Protein AF-A0A9E8RUP9-F1 (afdb_monomer_lite)

Radius of gyration: 25.37 Å; chains: 1; bounding box: 48×28×68 Å

Foldseek 3Di:
DVVVVVVVVVVVVVVVVVVVVCVVPDPCPDPDPVVVDDDDDPDDPPPDPPDDDDVLVVVVVVVVVVVVVLVVVCVVLVVCPVPDDPVVSVVVVVVSVVVVVVVVVVVVVVCSVPDDD

InterPro domains:
  IPR000440 NADH:ubiquinone/plastoquinone oxidoreductase, chain 3 [PF00507] (16-115)
  IPR000440 NADH:ubiquinone/plastoquinone oxidoreductase, chain 3 [PTHR11058] (6-116)
  IPR038430 NADH:ubiquinone oxidoreductase, subunit 3 superfamily [G3DSA:1.20.58.1610] (5-116)

Organism: NCBI:txid2996733

Secondary structure (DSSP, 8-state):
-HHHHHHHHHHHHHHHHHHHHHHHH-------HHHHSPTTT-------TT----HHHHHHHHHHHHHHHHHHHHHHHHHGGGTS-HHHHHHHHHHHHHHHHHHHHHHHHTTTT----

Structure (mmCIF, N/CA/C/O backbone):
data_AF-A0A9E8RUP9-F1
#
_entry.id   AF-A0A9E8RUP9-F1
#
loop_
_atom_site.group_PDB
_atom_site.id
_atom_site.type_symbol
_atom_site.label_atom_id
_atom_site.label_alt_id
_atom_site.label_comp_id
_atom_site.label_asym_id
_atom_site.label_entity_id
_atom_site.label_seq_id
_atom_site.pdbx_PDB_ins_code
_atom_site.Cartn_x
_atom_site.Cartn_y
_atom_site.Cartn_z
_atom_site.occupancy
_atom_site.B_iso_or_equiv
_atom_site.auth_seq_id
_atom_site.auth_comp_id
_atom_site.auth_asym_id
_atom_site.auth_atom_id
_atom_site.pdbx_PDB_model_num
ATOM 1 N N . MET A 1 1 ? 24.490 -11.998 0.684 1.00 57.84 1 MET A N 1
ATOM 2 C CA . MET A 1 1 ? 23.163 -12.536 1.066 1.00 57.84 1 MET A CA 1
ATOM 3 C C . MET A 1 1 ? 23.064 -12.969 2.532 1.00 57.84 1 MET A C 1
ATOM 5 O O . MET A 1 1 ? 21.987 -12.834 3.081 1.00 57.84 1 MET A O 1
ATOM 9 N N . ILE A 1 2 ? 24.149 -13.404 3.192 1.00 62.25 2 ILE A N 1
ATOM 10 C CA . ILE A 1 2 ? 24.111 -13.871 4.599 1.00 62.25 2 ILE A CA 1
ATOM 11 C C . ILE A 1 2 ? 24.048 -12.717 5.626 1.00 62.25 2 ILE A C 1
ATOM 13 O O . ILE A 1 2 ? 23.372 -12.817 6.643 1.00 62.25 2 ILE A O 1
ATOM 17 N N . TYR A 1 3 ? 24.704 -11.583 5.363 1.00 64.75 3 TYR A N 1
ATOM 18 C CA . TYR A 1 3 ? 24.672 -10.425 6.269 1.00 64.75 3 TYR A CA 1
ATOM 19 C C . TYR A 1 3 ? 23.274 -9.809 6.487 1.00 64.75 3 TYR A C 1
ATOM 21 O O . TYR A 1 3 ? 22.921 -9.605 7.649 1.00 64.75 3 TYR A O 1
ATOM 29 N N . PRO A 1 4 ? 22.440 -9.567 5.448 1.00 68.12 4 PRO A N 1
ATOM 30 C CA . PRO A 1 4 ? 21.086 -9.054 5.670 1.00 68.12 4 PRO A CA 1
ATOM 31 C C . PRO A 1 4 ? 20.165 -10.081 6.344 1.00 68.12 4 PRO A C 1
ATOM 33 O O . PRO A 1 4 ? 19.271 -9.693 7.088 1.00 68.12 4 PRO A O 1
ATOM 36 N N . SER A 1 5 ? 20.384 -11.390 6.150 1.00 73.88 5 SER A N 1
ATOM 37 C CA . SER A 1 5 ? 19.600 -12.402 6.870 1.00 73.88 5 SER A CA 1
ATOM 38 C C . SER A 1 5 ? 19.947 -12.446 8.360 1.00 73.88 5 SER A C 1
ATOM 40 O O . SER A 1 5 ? 19.053 -12.605 9.185 1.00 73.88 5 SER A O 1
ATOM 42 N N . MET A 1 6 ? 21.219 -12.251 8.728 1.00 81.69 6 MET A N 1
ATOM 43 C CA . MET A 1 6 ? 21.636 -12.246 10.136 1.00 81.69 6 MET A CA 1
ATOM 44 C C . MET A 1 6 ? 21.142 -11.008 10.896 1.00 81.69 6 MET A C 1
ATOM 46 O O . MET A 1 6 ? 20.746 -11.129 12.055 1.00 81.69 6 MET A O 1
ATOM 50 N N . SER A 1 7 ? 21.097 -9.834 10.257 1.00 85.62 7 SER A N 1
ATOM 51 C CA . SER A 1 7 ? 20.549 -8.627 10.893 1.00 85.62 7 SER A CA 1
ATOM 52 C C . SER A 1 7 ? 19.039 -8.727 11.139 1.00 85.62 7 SER A C 1
ATOM 54 O O . SER A 1 7 ? 18.572 -8.321 12.201 1.00 85.62 7 SER A O 1
ATOM 56 N N . LEU A 1 8 ? 18.278 -9.331 10.219 1.00 87.88 8 LEU A N 1
ATOM 57 C CA . LEU A 1 8 ? 16.839 -9.577 10.393 1.00 87.88 8 LEU A CA 1
ATOM 58 C C . LEU A 1 8 ? 16.543 -10.518 11.568 1.00 87.88 8 LEU A C 1
ATOM 60 O O . LEU A 1 8 ? 15.626 -10.267 12.353 1.00 87.88 8 LEU A O 1
ATOM 64 N N . ILE A 1 9 ? 17.342 -11.578 11.721 1.00 91.50 9 ILE A N 1
ATOM 65 C CA . ILE A 1 9 ? 17.214 -12.518 12.844 1.00 91.50 9 ILE A CA 1
ATOM 66 C C . ILE A 1 9 ? 17.476 -11.798 14.173 1.00 91.50 9 ILE A C 1
ATOM 68 O O . ILE A 1 9 ? 16.713 -11.970 15.125 1.00 91.50 9 ILE A O 1
ATOM 72 N N . LEU A 1 10 ? 18.503 -10.945 14.226 1.00 92.12 10 LEU A N 1
ATOM 73 C CA . LEU A 1 10 ? 18.838 -10.170 15.422 1.00 92.12 10 LEU A CA 1
ATOM 74 C C . LEU A 1 10 ? 17.701 -9.216 15.830 1.00 92.12 10 LEU A C 1
ATOM 76 O O . LEU A 1 10 ? 17.344 -9.155 17.005 1.00 92.12 10 LEU A O 1
ATOM 80 N N . ILE A 1 11 ? 17.107 -8.501 14.869 1.00 94.19 11 ILE A N 1
ATOM 81 C CA . ILE A 1 11 ? 16.013 -7.549 15.131 1.00 94.19 11 ILE A CA 1
ATOM 82 C C . ILE A 1 11 ? 14.791 -8.272 15.709 1.00 94.19 11 ILE A C 1
ATOM 84 O O . ILE A 1 11 ? 14.246 -7.842 16.726 1.00 94.19 11 ILE A O 1
ATOM 88 N N . ASN A 1 12 ? 14.401 -9.406 15.121 1.00 92.81 12 ASN A N 1
ATOM 89 C CA . ASN A 1 12 ? 13.270 -10.193 15.617 1.00 92.81 12 ASN A CA 1
ATOM 90 C C . ASN A 1 12 ? 13.511 -10.726 17.037 1.00 92.81 12 ASN A C 1
ATOM 92 O O . ASN A 1 12 ? 12.601 -10.692 17.868 1.00 92.81 12 ASN A O 1
ATOM 96 N N . LEU A 1 13 ? 14.739 -11.162 17.341 1.00 95.56 13 LEU A N 1
ATOM 97 C CA . LEU A 1 13 ? 15.119 -11.597 18.689 1.00 95.56 13 LEU A CA 1
ATOM 98 C C . LEU A 1 13 ? 15.003 -10.459 19.709 1.00 95.56 13 LEU A C 1
ATOM 100 O O . LEU A 1 13 ? 14.459 -10.660 20.795 1.00 95.56 13 LEU A O 1
ATOM 104 N N . ILE A 1 14 ? 15.462 -9.258 19.354 1.00 95.56 14 ILE A N 1
ATOM 105 C CA . ILE A 1 14 ? 15.376 -8.078 20.223 1.00 95.56 14 ILE A CA 1
ATOM 106 C C . ILE A 1 14 ? 13.913 -7.698 20.479 1.00 95.56 14 ILE A C 1
ATOM 108 O O . ILE A 1 14 ? 13.529 -7.500 21.632 1.00 95.56 14 ILE A O 1
ATOM 112 N N . CYS A 1 15 ? 13.073 -7.648 19.440 1.00 95.62 15 CYS A N 1
ATOM 113 C CA . CYS A 1 15 ? 11.643 -7.363 19.593 1.00 95.62 15 CYS A CA 1
ATOM 114 C C . CYS A 1 15 ? 10.944 -8.393 20.492 1.00 95.62 15 CYS A C 1
ATOM 116 O O . CYS A 1 15 ? 10.141 -8.020 21.351 1.00 95.62 1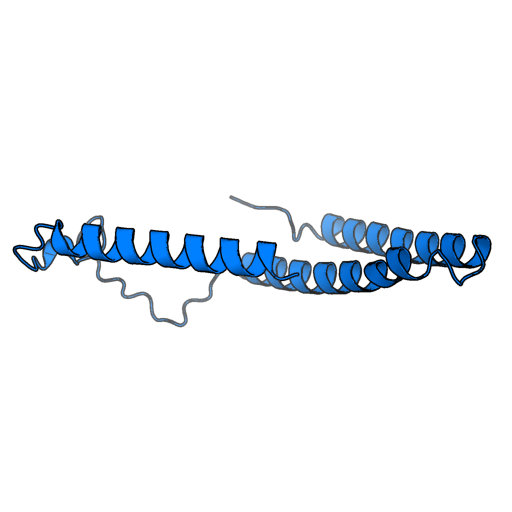5 CYS A O 1
ATOM 118 N N . PHE A 1 16 ? 11.275 -9.677 20.343 1.00 95.50 16 PHE A N 1
ATOM 119 C CA . PHE A 1 16 ? 10.700 -10.741 21.163 1.00 95.50 16 PHE A CA 1
ATOM 120 C C . PHE A 1 16 ? 11.117 -10.632 22.636 1.00 95.50 16 PHE A C 1
ATOM 122 O O . PHE A 1 16 ? 10.272 -10.735 23.530 1.00 95.50 16 PHE A O 1
ATOM 129 N N . LEU A 1 17 ? 12.396 -10.347 22.898 1.00 95.69 17 LEU A N 1
ATOM 130 C CA . LEU A 1 17 ? 12.899 -10.108 24.252 1.00 95.69 17 LEU A CA 1
ATOM 131 C C . LEU A 1 17 ? 12.209 -8.902 24.900 1.00 95.69 17 LEU A C 1
ATOM 133 O O . LEU A 1 17 ? 11.752 -9.005 26.037 1.00 95.69 17 LEU A O 1
ATOM 137 N N . LEU A 1 18 ? 12.066 -7.788 24.177 1.00 95.00 18 LEU A N 1
ATOM 138 C CA . LEU A 1 18 ? 11.362 -6.602 24.678 1.00 95.00 18 LEU A CA 1
ATOM 139 C C . LEU A 1 18 ? 9.898 -6.908 25.022 1.00 95.00 18 LEU A C 1
ATOM 141 O O . LEU A 1 18 ? 9.413 -6.476 26.070 1.00 95.00 18 LEU A O 1
ATOM 145 N N . MET A 1 19 ? 9.210 -7.701 24.196 1.00 92.81 19 MET A N 1
ATOM 146 C CA . MET A 1 19 ? 7.840 -8.134 24.476 1.00 92.81 19 MET A CA 1
ATOM 147 C C . MET A 1 19 ? 7.762 -8.972 25.761 1.00 92.81 19 MET A C 1
ATOM 149 O O . MET A 1 19 ? 6.923 -8.686 26.616 1.00 92.81 19 MET A O 1
ATOM 153 N N . ILE A 1 20 ? 8.659 -9.946 25.951 1.00 92.44 20 ILE A N 1
ATOM 154 C CA . ILE A 1 20 ? 8.705 -10.769 27.174 1.00 92.44 20 ILE A CA 1
ATOM 155 C C . ILE A 1 20 ? 8.970 -9.904 28.406 1.00 92.44 20 ILE A C 1
ATOM 157 O O . ILE A 1 20 ? 8.254 -10.020 29.401 1.00 92.44 20 ILE A O 1
ATOM 161 N N . MET A 1 21 ? 9.954 -9.007 28.333 1.00 92.38 21 MET A N 1
ATOM 162 C CA . MET A 1 21 ? 10.277 -8.106 29.440 1.00 92.38 21 MET A CA 1
ATOM 163 C C . MET A 1 21 ? 9.073 -7.227 29.791 1.00 92.38 21 MET A C 1
ATOM 165 O O . MET A 1 21 ? 8.729 -7.105 30.966 1.00 92.38 21 MET A O 1
ATOM 169 N N . SER A 1 22 ? 8.367 -6.690 28.789 1.00 89.69 22 SER A N 1
ATOM 170 C CA . SER A 1 22 ? 7.159 -5.886 29.012 1.00 89.69 22 SER A CA 1
ATOM 171 C C . SER A 1 22 ? 6.048 -6.673 29.715 1.00 89.69 22 SER A C 1
ATOM 173 O O . SER A 1 22 ? 5.406 -6.144 30.620 1.00 89.69 22 SER A O 1
ATOM 175 N N . LEU A 1 23 ? 5.862 -7.952 29.370 1.00 86.94 23 LEU A N 1
ATOM 176 C CA . LEU A 1 23 ? 4.866 -8.818 29.998 1.00 86.94 23 LEU A CA 1
ATOM 177 C C . LEU A 1 23 ? 5.244 -9.153 31.445 1.00 86.94 23 LEU A C 1
ATOM 179 O O . LEU A 1 23 ? 4.378 -9.077 32.315 1.00 86.94 23 LEU A O 1
ATOM 183 N N . LEU A 1 24 ? 6.521 -9.456 31.708 1.00 87.06 24 LEU A N 1
ATOM 184 C CA . LEU A 1 24 ? 7.031 -9.761 33.051 1.00 87.06 24 LEU A CA 1
ATOM 185 C C . LEU A 1 24 ? 6.961 -8.552 33.995 1.00 87.06 24 LEU A C 1
ATOM 187 O O . LEU A 1 24 ? 6.620 -8.702 35.165 1.00 87.06 24 LEU A O 1
ATOM 191 N N . ILE A 1 25 ? 7.269 -7.355 33.487 1.00 89.06 25 ILE A N 1
ATOM 192 C CA . ILE A 1 25 ? 7.238 -6.104 34.261 1.00 89.06 25 ILE A CA 1
ATOM 193 C C . ILE A 1 25 ? 5.797 -5.600 34.432 1.00 89.06 25 ILE A C 1
ATOM 195 O O . ILE A 1 25 ? 5.494 -4.891 35.396 1.00 89.06 25 ILE A O 1
ATOM 199 N N . SER A 1 26 ? 4.884 -5.956 33.519 1.00 82.25 26 SER A N 1
ATOM 200 C CA . SER A 1 26 ? 3.501 -5.490 33.584 1.00 82.25 26 SER A CA 1
ATOM 201 C C . SER A 1 26 ? 2.808 -5.955 34.869 1.00 82.25 26 SER A C 1
ATOM 203 O O . SER A 1 26 ? 2.609 -7.142 35.127 1.00 82.25 26 SER A O 1
ATOM 205 N N . LYS A 1 27 ? 2.366 -4.992 35.682 1.00 66.56 27 LYS A N 1
ATOM 206 C CA . LYS A 1 27 ? 1.554 -5.235 36.881 1.00 66.56 27 LYS A CA 1
ATOM 207 C C . LYS A 1 27 ? 0.109 -5.532 36.470 1.00 66.56 27 LYS A C 1
ATOM 209 O O . LYS A 1 27 ? -0.797 -4.729 36.692 1.00 66.56 27 LYS A O 1
ATOM 214 N N . LYS A 1 28 ? -0.124 -6.681 35.834 1.00 64.19 28 LYS A N 1
ATOM 215 C CA . LYS A 1 28 ? -1.455 -7.147 35.407 1.00 64.19 28 LYS A CA 1
ATOM 216 C C . LYS A 1 28 ? -2.222 -7.726 36.603 1.00 64.19 28 LYS A C 1
ATOM 218 O O . LYS A 1 28 ? -2.565 -8.898 36.631 1.00 64.19 28 LYS A O 1
ATOM 223 N N . MET A 1 29 ? -2.416 -6.920 37.649 1.00 59.34 29 MET A N 1
ATOM 224 C CA . MET A 1 29 ? -2.830 -7.467 38.943 1.00 59.34 29 MET A CA 1
ATOM 225 C C . MET A 1 29 ? -4.316 -7.790 39.065 1.00 59.34 29 MET A C 1
ATOM 227 O O . MET A 1 29 ? -4.621 -8.647 39.872 1.00 59.34 29 MET A O 1
ATOM 231 N N . MET A 1 30 ? -5.233 -7.209 38.285 1.00 63.06 30 MET A N 1
ATOM 232 C CA . MET A 1 30 ? -6.648 -7.610 38.333 1.00 63.06 30 MET A CA 1
ATOM 233 C C . MET A 1 30 ? -7.314 -7.421 36.970 1.00 63.06 30 MET A C 1
ATOM 235 O O . MET A 1 30 ? -7.240 -6.341 36.375 1.00 63.06 30 MET A O 1
ATOM 239 N N . ILE A 1 31 ? -7.976 -8.472 36.484 1.00 68.62 31 ILE A N 1
ATOM 240 C CA . ILE A 1 31 ? -8.864 -8.426 35.318 1.00 68.62 31 ILE A CA 1
ATOM 241 C C . ILE A 1 31 ? -10.142 -7.703 35.757 1.00 68.62 31 ILE A C 1
ATOM 243 O O . ILE A 1 31 ? -11.108 -8.319 36.197 1.00 68.62 31 ILE A O 1
ATOM 247 N N . ASN A 1 32 ? -10.131 -6.373 35.698 1.00 68.88 32 ASN A N 1
ATOM 248 C CA . ASN A 1 32 ? -11.331 -5.581 35.947 1.00 68.88 32 ASN A CA 1
ATOM 249 C C . ASN A 1 32 ? -12.172 -5.550 34.670 1.00 68.88 32 ASN A C 1
ATOM 251 O O . ASN A 1 32 ? -11.687 -5.110 33.628 1.00 68.88 32 ASN A O 1
ATOM 255 N N . ARG A 1 33 ? -13.442 -5.963 34.764 1.00 74.94 33 ARG A N 1
ATOM 256 C CA . ARG A 1 33 ? -14.407 -5.946 33.649 1.00 74.94 33 ARG A CA 1
ATOM 257 C C . ARG A 1 33 ? -14.447 -4.590 32.938 1.00 74.94 33 ARG A C 1
ATOM 259 O O . ARG A 1 33 ? -14.368 -4.549 31.722 1.00 74.94 33 ARG A O 1
ATOM 266 N N . GLU A 1 34 ? -14.454 -3.506 33.711 1.00 71.31 34 GLU A N 1
ATOM 267 C CA . GLU A 1 34 ? -14.523 -2.123 33.213 1.00 71.31 34 GLU A CA 1
ATOM 268 C C . GLU A 1 34 ? -13.240 -1.650 32.493 1.00 71.31 34 GLU A C 1
ATOM 270 O O . GLU A 1 34 ? -13.270 -0.685 31.741 1.00 71.31 34 GLU A O 1
ATOM 275 N N . LYS A 1 35 ? -12.090 -2.317 32.700 1.00 70.88 35 LYS A N 1
ATOM 276 C CA . LYS A 1 35 ? -10.868 -2.060 31.906 1.00 70.88 35 LYS A CA 1
ATOM 277 C C . LYS A 1 35 ? -10.869 -2.812 30.577 1.00 70.88 35 LYS A C 1
ATOM 279 O O . LYS A 1 35 ? -10.174 -2.405 29.654 1.00 70.88 35 LYS A O 1
ATOM 284 N N . ASN A 1 36 ? -11.594 -3.926 30.515 1.00 75.88 36 ASN A N 1
ATOM 285 C CA . ASN A 1 36 ? -11.683 -4.776 29.333 1.00 75.88 36 ASN A CA 1
ATOM 286 C C . ASN A 1 36 ? -12.915 -4.452 28.473 1.00 75.88 36 ASN A C 1
ATOM 288 O O . ASN A 1 36 ? -13.032 -4.981 27.370 1.00 75.88 36 ASN A O 1
ATOM 292 N N . SER A 1 37 ? -13.835 -3.619 28.966 1.00 74.56 37 SER A N 1
ATOM 293 C CA . SER A 1 37 ? -14.939 -3.076 28.181 1.00 74.56 37 SER A CA 1
ATOM 294 C C . SER A 1 37 ? -14.443 -1.976 27.234 1.00 74.56 37 SER A C 1
ATOM 296 O O . SER A 1 37 ? -13.509 -1.249 27.581 1.00 74.56 37 SER A O 1
ATOM 298 N N . PRO A 1 38 ? -15.058 -1.829 26.049 1.00 76.06 38 PRO A N 1
ATOM 299 C CA . PRO A 1 38 ? -14.722 -0.759 25.119 1.00 76.06 38 PRO A CA 1
ATOM 300 C C . PRO A 1 38 ? -14.936 0.622 25.748 1.00 76.06 38 PRO A C 1
ATOM 302 O O . PRO A 1 38 ? -15.782 0.810 26.625 1.00 76.06 38 PRO A O 1
ATOM 305 N N . TYR A 1 39 ? -14.116 1.574 25.309 1.00 64.31 39 TYR A N 1
ATOM 306 C CA . TYR A 1 39 ? -14.060 2.918 25.868 1.00 64.31 39 TYR A CA 1
ATOM 307 C C . TYR A 1 39 ? -15.314 3.732 25.495 1.00 64.31 39 TYR A C 1
ATOM 309 O O . TYR A 1 39 ? -15.842 3.577 24.399 1.00 64.31 39 TYR A O 1
ATOM 317 N N . GLU A 1 40 ? -15.740 4.598 26.422 1.00 60.56 40 GLU A N 1
ATOM 318 C CA . GLU A 1 40 ? -16.852 5.567 26.324 1.00 60.56 40 GLU A CA 1
ATOM 319 C C . GLU A 1 40 ? -18.295 5.019 26.369 1.00 60.56 40 GLU A C 1
ATOM 321 O O . GLU A 1 40 ? -19.048 5.084 25.410 1.00 60.56 40 GLU A O 1
ATOM 326 N N . CYS A 1 41 ? -18.739 4.641 27.576 1.00 64.50 41 CYS A N 1
ATOM 327 C CA . CYS A 1 41 ? -20.156 4.618 28.011 1.00 64.50 41 CYS A CA 1
ATOM 328 C C . CYS A 1 41 ? -20.914 3.280 28.006 1.00 64.50 41 CYS A C 1
ATOM 330 O O . CYS A 1 41 ? -22.142 3.287 28.046 1.00 64.50 41 CYS A O 1
ATOM 332 N N . GLY A 1 42 ? -20.236 2.130 28.062 1.00 60.16 42 GLY A N 1
ATOM 333 C CA . GLY A 1 42 ? -20.924 0.861 28.360 1.00 60.16 42 GLY A CA 1
ATOM 334 C C . GLY A 1 42 ? -21.900 0.403 27.270 1.00 60.16 42 GLY A C 1
ATOM 335 O O . GLY A 1 42 ? -22.757 -0.446 27.515 1.00 60.16 42 GLY A O 1
ATOM 336 N N . PHE A 1 43 ? -21.765 0.946 26.058 1.00 56.25 43 PHE A N 1
ATOM 337 C CA . PHE A 1 43 ? -22.378 0.357 24.883 1.00 56.25 43 PHE A CA 1
ATOM 338 C C . PHE A 1 43 ? -21.588 -0.896 24.522 1.00 56.25 43 PHE A C 1
ATOM 340 O O . PHE A 1 43 ? -20.438 -0.826 24.087 1.00 56.25 43 PHE A O 1
ATOM 347 N N . ASP A 1 44 ? -22.214 -2.058 24.696 1.00 64.12 44 ASP A N 1
ATOM 348 C CA . ASP A 1 44 ? -21.730 -3.272 24.056 1.00 64.12 44 ASP A CA 1
ATOM 349 C C . ASP A 1 44 ? -21.619 -2.992 22.550 1.00 64.12 44 ASP A C 1
ATOM 351 O O . ASP A 1 44 ? -22.560 -2.426 21.978 1.00 64.12 44 ASP A O 1
ATOM 355 N N . PRO A 1 45 ? -20.535 -3.404 21.873 1.00 59.72 45 PRO A N 1
ATOM 356 C CA . PRO A 1 45 ? -20.432 -3.333 20.427 1.00 59.72 45 PRO A CA 1
ATOM 357 C C . PRO A 1 45 ? -21.395 -4.370 19.835 1.00 59.72 45 PRO A C 1
ATOM 359 O O . PRO A 1 45 ? -21.002 -5.414 19.326 1.00 59.72 45 PRO A O 1
ATOM 362 N N . LYS A 1 46 ? -22.698 -4.092 19.903 1.00 57.22 46 LYS A N 1
ATOM 363 C CA . LYS A 1 46 ? -23.762 -4.817 19.206 1.00 57.22 46 LYS A CA 1
ATOM 364 C C . LYS A 1 46 ? -23.862 -4.286 17.784 1.00 57.22 46 LYS A C 1
ATOM 366 O O . LYS A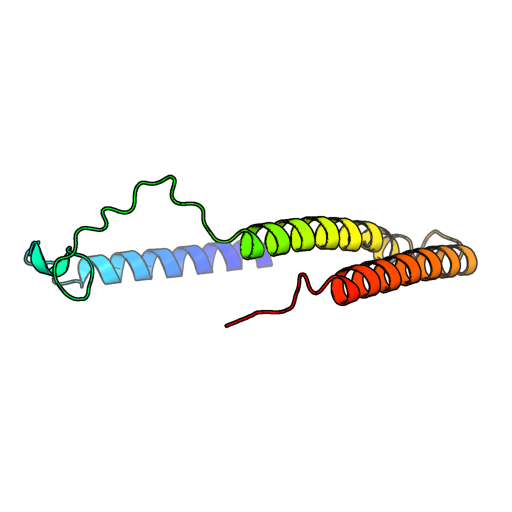 1 46 ? -24.928 -3.930 17.299 1.00 57.22 46 LYS A O 1
ATOM 371 N N . MET A 1 47 ? -22.725 -4.231 17.108 1.00 60.19 47 MET A N 1
ATOM 372 C CA . MET A 1 47 ? -22.696 -4.105 15.664 1.00 60.19 47 MET A CA 1
ATOM 373 C C . MET A 1 47 ? -22.701 -5.541 15.150 1.00 60.19 47 MET A C 1
ATOM 375 O O . MET A 1 47 ? -21.766 -6.301 15.398 1.00 60.19 47 MET A O 1
ATOM 379 N N . SER A 1 48 ? -23.789 -5.959 14.497 1.00 69.25 48 SER A N 1
ATOM 380 C CA . SER A 1 48 ? -23.796 -7.256 13.820 1.00 69.25 48 SER A CA 1
ATOM 381 C C . SER A 1 48 ? -22.597 -7.311 12.857 1.00 69.25 48 SER A C 1
ATOM 383 O O . SER A 1 48 ? -22.341 -6.315 12.178 1.00 69.25 48 SER A O 1
ATOM 385 N N . PRO A 1 49 ? -21.879 -8.439 12.733 1.00 69.19 49 PRO A N 1
ATOM 386 C CA . PRO A 1 49 ? -20.655 -8.531 11.924 1.00 69.19 49 PRO A CA 1
ATOM 387 C C . PRO A 1 49 ? -20.875 -8.291 10.417 1.00 69.19 49 PRO A C 1
ATOM 389 O O . PRO A 1 49 ? -19.934 -8.369 9.637 1.00 69.19 49 PRO A O 1
ATOM 392 N N . ARG A 1 50 ? -22.120 -8.034 9.994 1.00 70.94 50 ARG A N 1
ATOM 393 C CA . ARG A 1 50 ? -22.553 -7.846 8.605 1.00 70.94 50 ARG A CA 1
ATOM 394 C C . ARG A 1 50 ? -23.089 -6.444 8.319 1.00 70.94 50 ARG A C 1
ATOM 396 O O . ARG A 1 50 ? -23.845 -6.271 7.367 1.00 70.94 50 ARG A O 1
ATOM 403 N N . ILE A 1 51 ? -22.760 -5.450 9.139 1.00 70.44 51 ILE A N 1
ATOM 404 C CA . ILE A 1 51 ? -23.107 -4.071 8.790 1.00 70.44 51 ILE A CA 1
ATOM 405 C C . ILE A 1 51 ? -22.322 -3.691 7.534 1.00 70.44 51 ILE A C 1
ATOM 407 O O . ILE A 1 51 ? -21.104 -3.890 7.512 1.00 70.44 51 ILE A O 1
ATOM 411 N N . PRO A 1 52 ? -22.997 -3.194 6.482 1.00 60.91 52 PRO A N 1
ATOM 412 C CA . PRO A 1 52 ? -22.314 -2.773 5.276 1.00 60.91 52 PRO A CA 1
ATOM 413 C C . PRO A 1 52 ? -21.350 -1.644 5.639 1.00 60.91 52 PRO A C 1
ATOM 415 O O . PRO A 1 52 ? -21.750 -0.557 6.052 1.00 60.91 52 PRO A O 1
ATOM 418 N N . PHE A 1 53 ? -20.062 -1.946 5.520 1.00 69.81 53 PHE A N 1
ATOM 419 C CA . PHE A 1 53 ? -18.995 -0.960 5.565 1.00 69.81 53 PHE A CA 1
ATOM 420 C C . PHE A 1 53 ? -19.078 -0.072 4.317 1.00 69.81 53 PHE A C 1
ATOM 422 O O . PHE A 1 53 ? -19.708 -0.448 3.324 1.00 69.81 53 PHE A O 1
ATOM 429 N N . SER A 1 54 ? -18.484 1.123 4.349 1.00 79.81 54 SER A N 1
ATOM 430 C CA . SER A 1 54 ? -18.659 2.051 3.233 1.00 79.81 54 SER A CA 1
ATOM 431 C C . SER A 1 54 ? -18.036 1.483 1.947 1.00 79.81 54 SER A C 1
ATOM 433 O O . SER A 1 54 ? -16.883 1.052 1.914 1.00 79.81 54 SER A O 1
ATOM 435 N N . VAL A 1 55 ? -18.822 1.488 0.863 1.00 81.38 55 VAL A N 1
ATOM 436 C CA . VAL A 1 55 ? -18.421 0.999 -0.474 1.00 81.38 55 VAL A CA 1
ATOM 437 C C . VAL A 1 55 ? -17.179 1.731 -0.993 1.00 81.38 55 VAL A C 1
ATOM 439 O O . VAL A 1 55 ? -16.406 1.191 -1.776 1.00 81.38 55 VAL A O 1
ATOM 442 N N . HIS A 1 56 ? -16.947 2.946 -0.505 1.00 80.56 56 HIS A N 1
ATOM 443 C CA . HIS A 1 56 ? -15.797 3.762 -0.857 1.00 80.56 56 HIS A CA 1
ATOM 444 C C . HIS A 1 56 ? -14.462 3.092 -0.498 1.00 80.56 56 HIS A C 1
ATOM 446 O O . HIS A 1 56 ? -13.569 3.031 -1.338 1.00 80.56 56 HIS A O 1
ATOM 452 N N . PHE A 1 57 ? -14.339 2.498 0.696 1.00 81.62 57 PHE A N 1
ATOM 453 C CA . PHE A 1 57 ? -13.111 1.784 1.066 1.00 81.62 57 PHE A CA 1
ATOM 454 C C . PHE A 1 57 ? -12.877 0.544 0.200 1.00 81.62 57 PHE A C 1
ATOM 456 O O . PHE A 1 57 ? -11.734 0.232 -0.110 1.00 81.62 57 PHE A O 1
ATOM 463 N N . PHE A 1 58 ? -13.947 -0.133 -0.223 1.00 84.69 58 PHE A N 1
ATOM 464 C CA . PHE A 1 58 ? -13.850 -1.264 -1.145 1.00 84.69 58 PHE A CA 1
ATOM 465 C C . PHE A 1 58 ? -13.379 -0.837 -2.544 1.00 84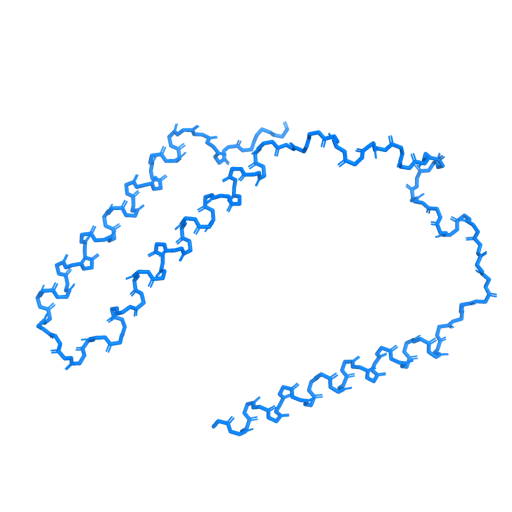.69 58 PHE A C 1
ATOM 467 O O . PHE A 1 58 ? -12.564 -1.517 -3.161 1.00 84.69 58 PHE A O 1
ATOM 474 N N . LEU A 1 59 ? -13.859 0.303 -3.045 1.00 85.56 59 LEU A N 1
ATOM 475 C CA . LEU A 1 59 ? -13.415 0.839 -4.333 1.00 85.56 59 LEU A CA 1
ATOM 476 C C . LEU A 1 59 ? -11.935 1.233 -4.296 1.00 85.56 59 LEU A C 1
ATOM 478 O O . LEU A 1 59 ? -11.203 0.911 -5.226 1.00 85.56 59 LEU A O 1
ATOM 482 N N . ILE A 1 60 ? -11.477 1.852 -3.203 1.00 86.69 60 ILE A N 1
ATOM 483 C CA . ILE A 1 60 ? -10.064 2.217 -3.026 1.00 86.69 60 ILE A CA 1
ATOM 484 C C . ILE A 1 60 ? -9.170 0.969 -2.991 1.00 86.69 60 ILE A C 1
ATOM 486 O O . ILE A 1 60 ? -8.120 0.960 -3.630 1.00 86.69 60 ILE A O 1
ATOM 490 N N . THR A 1 61 ? -9.563 -0.094 -2.276 1.00 89.00 61 THR A N 1
ATOM 491 C CA . THR A 1 61 ? -8.752 -1.324 -2.218 1.00 89.00 61 THR A CA 1
ATOM 492 C C . THR A 1 61 ? -8.688 -2.040 -3.561 1.00 89.00 61 THR A C 1
ATOM 494 O O . THR A 1 61 ? -7.634 -2.561 -3.922 1.00 89.00 61 THR A O 1
ATOM 497 N N . LEU A 1 62 ? -9.787 -2.047 -4.315 1.00 90.00 62 LEU A N 1
ATOM 498 C CA . LEU A 1 62 ? -9.826 -2.626 -5.654 1.00 90.00 62 LEU A CA 1
ATOM 499 C C . LEU A 1 62 ? -8.956 -1.831 -6.640 1.00 90.00 62 LEU A C 1
ATOM 501 O O . LEU A 1 62 ? -8.196 -2.434 -7.395 1.00 90.00 62 LEU A O 1
ATOM 505 N N . LEU A 1 63 ? -9.014 -0.499 -6.589 1.00 89.62 63 LEU A N 1
ATOM 506 C CA . LEU A 1 63 ? -8.188 0.393 -7.409 1.00 89.62 63 LEU A CA 1
ATOM 507 C C . LEU A 1 63 ? -6.697 0.233 -7.086 1.00 89.62 63 LEU A C 1
ATOM 509 O O . LEU A 1 63 ? -5.881 0.085 -7.992 1.00 89.62 63 LEU A O 1
ATOM 513 N N . PHE A 1 64 ? -6.345 0.153 -5.799 1.00 90.38 64 PHE A N 1
ATOM 514 C CA . PHE A 1 64 ? -4.977 -0.139 -5.367 1.00 90.38 64 PHE A CA 1
ATOM 515 C C . PHE A 1 64 ? -4.465 -1.472 -5.928 1.00 90.38 64 PHE A C 1
ATOM 517 O O . PHE A 1 64 ? -3.340 -1.539 -6.413 1.00 90.38 64 PHE A O 1
ATOM 524 N N . LEU A 1 65 ? -5.291 -2.522 -5.900 1.00 92.81 65 LEU A N 1
ATOM 525 C CA . LEU A 1 65 ? -4.910 -3.839 -6.408 1.00 92.81 65 LEU A CA 1
ATOM 526 C C . LEU A 1 65 ? -4.622 -3.816 -7.915 1.00 92.81 65 LEU A C 1
ATOM 528 O O . LEU A 1 65 ? -3.644 -4.416 -8.358 1.00 92.81 65 LEU A O 1
ATOM 532 N N . ILE A 1 66 ? -5.456 -3.130 -8.700 1.00 91.94 66 ILE A N 1
ATOM 533 C CA . ILE A 1 66 ? -5.256 -3.000 -10.151 1.00 91.94 66 ILE A CA 1
ATOM 534 C C . ILE A 1 66 ? -3.974 -2.212 -10.435 1.00 91.94 66 ILE A C 1
ATOM 536 O O . ILE A 1 66 ? -3.135 -2.671 -11.210 1.00 91.94 66 ILE A O 1
ATOM 540 N N . PHE A 1 67 ? -3.784 -1.082 -9.752 1.00 89.69 67 PHE A N 1
ATOM 541 C CA . PHE A 1 67 ? -2.608 -0.235 -9.933 1.00 89.69 67 PHE A CA 1
ATOM 542 C C . PHE A 1 67 ? -1.296 -0.939 -9.537 1.00 89.69 67 PHE A C 1
ATOM 544 O O . PHE A 1 67 ? -0.266 -0.755 -10.186 1.00 89.69 67 PHE A O 1
ATOM 551 N N . ASP A 1 68 ? -1.315 -1.798 -8.515 1.00 92.88 68 ASP A N 1
ATOM 552 C CA . ASP A 1 68 ? -0.140 -2.585 -8.113 1.00 92.88 68 ASP A CA 1
ATOM 553 C C . ASP A 1 68 ? 0.240 -3.637 -9.178 1.00 92.88 68 ASP A C 1
ATOM 555 O O . ASP A 1 68 ? 1.415 -3.811 -9.518 1.00 92.88 68 ASP A O 1
ATOM 559 N N . ILE A 1 69 ? -0.755 -4.281 -9.803 1.00 93.56 69 ILE A N 1
ATOM 560 C CA . ILE A 1 69 ? -0.532 -5.189 -10.944 1.00 93.56 69 ILE A CA 1
ATOM 561 C C . ILE A 1 69 ? 0.046 -4.424 -12.142 1.00 93.56 69 ILE A C 1
ATOM 563 O O . ILE A 1 69 ? 0.970 -4.901 -12.807 1.00 93.56 69 ILE A O 1
ATOM 567 N N . GLU A 1 70 ? -0.465 -3.227 -12.404 1.00 90.44 70 GLU A N 1
ATOM 568 C CA . GLU A 1 70 ? 0.021 -2.350 -13.465 1.00 90.44 70 GLU A CA 1
ATOM 569 C C . GLU A 1 70 ? 1.479 -1.913 -13.258 1.00 90.44 70 GLU A C 1
ATOM 571 O O . GLU A 1 70 ? 2.275 -1.938 -14.201 1.00 90.44 70 GLU A O 1
ATOM 576 N N . ILE A 1 71 ? 1.878 -1.597 -12.023 1.00 89.62 71 ILE A N 1
ATOM 577 C CA . ILE A 1 71 ? 3.282 -1.312 -11.693 1.00 89.62 71 ILE A CA 1
ATOM 578 C C . ILE A 1 71 ? 4.149 -2.565 -11.848 1.00 89.62 71 ILE A C 1
ATOM 580 O O . ILE A 1 71 ? 5.276 -2.477 -12.344 1.00 89.62 71 ILE A O 1
ATOM 584 N N . SER A 1 72 ? 3.643 -3.741 -11.474 1.00 91.75 72 SER A N 1
ATOM 585 C CA . SER A 1 72 ? 4.367 -5.004 -11.664 1.00 91.75 72 SER A CA 1
ATOM 586 C C . SER A 1 72 ? 4.736 -5.238 -13.137 1.00 91.75 72 SER A C 1
ATOM 588 O O . SER A 1 72 ? 5.848 -5.682 -13.439 1.00 91.75 72 SER A O 1
ATOM 590 N N . LEU A 1 73 ? 3.863 -4.841 -14.072 1.00 87.81 73 LEU A N 1
ATOM 591 C CA . LEU A 1 73 ? 4.122 -4.907 -15.517 1.00 87.81 73 LEU A CA 1
ATOM 592 C C . LEU A 1 73 ? 5.255 -3.974 -15.985 1.00 87.81 73 LEU A C 1
ATOM 594 O O . LEU A 1 73 ? 5.854 -4.235 -17.029 1.00 87.81 73 LEU A O 1
ATOM 598 N N . LEU A 1 74 ? 5.598 -2.927 -15.224 1.00 88.50 74 LEU A N 1
ATOM 599 C CA . LEU A 1 74 ? 6.748 -2.053 -15.502 1.00 88.50 74 LEU A CA 1
ATOM 600 C C . LEU A 1 74 ? 8.084 -2.646 -15.017 1.00 88.50 74 LEU A C 1
ATOM 602 O O . LEU A 1 74 ? 9.149 -2.224 -15.469 1.00 88.50 74 LEU A O 1
ATOM 606 N N . LEU A 1 75 ? 8.074 -3.639 -14.125 1.00 87.56 75 LEU A N 1
ATOM 607 C CA . LEU A 1 75 ? 9.290 -4.206 -13.528 1.00 87.56 75 LEU A CA 1
ATOM 608 C C . LEU A 1 75 ? 10.285 -4.828 -14.541 1.00 87.56 75 LEU A C 1
ATOM 610 O O . LEU A 1 75 ? 11.495 -4.621 -14.387 1.00 87.56 75 LEU A O 1
ATOM 614 N N . PRO A 1 76 ? 9.845 -5.517 -15.617 1.00 82.25 76 PRO A N 1
ATOM 615 C CA . PRO A 1 76 ? 10.738 -6.060 -16.644 1.00 82.25 76 PRO A CA 1
ATOM 616 C C . PRO A 1 76 ? 11.593 -5.009 -17.367 1.00 82.25 76 PRO A C 1
ATOM 618 O O . PRO A 1 76 ? 12.626 -5.353 -17.946 1.00 82.25 76 PRO A O 1
ATOM 621 N N . LEU A 1 77 ? 11.211 -3.730 -17.324 1.00 82.19 77 LEU A N 1
ATOM 622 C CA . LEU A 1 77 ? 11.945 -2.635 -17.966 1.00 82.19 77 LEU A CA 1
ATOM 623 C C . LEU A 1 77 ? 13.318 -2.409 -17.334 1.00 82.19 77 LEU A C 1
ATOM 625 O O . LEU A 1 77 ? 14.300 -2.187 -18.039 1.00 82.19 77 LEU A O 1
ATOM 629 N N . PHE A 1 78 ? 13.404 -2.522 -16.008 1.00 79.25 78 PHE A N 1
ATOM 630 C CA . PHE A 1 78 ? 14.661 -2.339 -15.283 1.00 79.25 78 PHE A CA 1
ATOM 631 C C . PHE A 1 78 ? 15.637 -3.495 -15.519 1.00 79.25 78 PHE A C 1
ATOM 633 O O . PHE A 1 78 ? 16.850 -3.300 -15.512 1.00 79.25 78 PHE A O 1
ATOM 640 N N . ILE A 1 79 ? 15.106 -4.694 -15.759 1.00 82.44 79 ILE A N 1
ATOM 641 C CA . ILE A 1 79 ? 15.895 -5.923 -15.896 1.00 82.44 79 ILE A CA 1
ATOM 642 C C . ILE A 1 79 ? 16.364 -6.127 -17.348 1.00 82.44 79 ILE A C 1
ATOM 644 O O . ILE A 1 79 ? 17.466 -6.618 -17.577 1.00 82.44 79 ILE A O 1
ATOM 648 N N . SER A 1 80 ? 15.559 -5.732 -18.340 1.00 78.81 80 SER A N 1
ATOM 649 C CA . SER A 1 80 ? 15.796 -6.026 -19.768 1.00 78.81 80 SER A CA 1
ATOM 650 C C . SER A 1 80 ? 16.635 -4.989 -20.532 1.00 78.81 80 SER A C 1
ATOM 652 O O . SER A 1 80 ? 16.887 -5.161 -21.732 1.00 78.81 80 SER A O 1
ATOM 654 N N . ASN A 1 81 ? 17.117 -3.940 -19.857 1.00 68.50 81 ASN A N 1
ATOM 655 C CA . ASN A 1 81 ? 17.867 -2.843 -20.480 1.00 68.50 81 ASN A CA 1
ATOM 656 C C . ASN A 1 81 ? 19.209 -3.279 -21.112 1.00 68.50 81 ASN A C 1
ATOM 658 O O . ASN A 1 81 ? 19.750 -2.586 -21.967 1.00 68.50 81 ASN A O 1
ATOM 662 N N . SER A 1 82 ? 19.759 -4.430 -20.712 1.00 70.94 82 SER A N 1
ATOM 663 C CA . SER A 1 82 ? 21.044 -4.939 -21.217 1.00 70.94 82 SER A CA 1
ATOM 664 C C . SER A 1 82 ? 20.941 -5.785 -22.493 1.00 70.94 82 SER A C 1
ATOM 666 O O . SER A 1 82 ? 21.952 -5.977 -23.163 1.00 70.94 82 SER A O 1
ATOM 668 N N . LEU A 1 83 ? 19.755 -6.304 -22.830 1.00 66.88 83 LEU A N 1
ATOM 669 C CA . LEU A 1 83 ? 19.577 -7.340 -23.865 1.00 66.88 83 LEU A CA 1
ATOM 670 C C . LEU A 1 83 ? 18.727 -6.886 -25.058 1.00 66.88 83 LEU A C 1
ATOM 672 O O . LEU A 1 83 ? 18.734 -7.534 -26.102 1.00 66.88 83 LEU A O 1
ATOM 676 N N . SER A 1 84 ? 17.972 -5.800 -24.910 1.00 77.31 84 SER A N 1
ATOM 677 C CA . SER A 1 84 ? 16.978 -5.370 -25.893 1.00 77.31 84 SER A CA 1
ATOM 678 C C . SER A 1 84 ? 17.405 -4.110 -26.648 1.00 77.31 84 SER A C 1
ATOM 680 O O . SER A 1 84 ? 18.245 -3.329 -26.202 1.00 77.31 84 SER A O 1
ATOM 682 N N . ASN A 1 85 ? 16.820 -3.899 -27.830 1.00 85.56 85 ASN A N 1
ATOM 683 C CA . ASN A 1 85 ? 17.045 -2.680 -28.596 1.00 85.56 85 ASN A CA 1
ATOM 684 C C . ASN A 1 85 ? 16.436 -1.472 -27.854 1.00 85.56 85 ASN A C 1
ATOM 686 O O . ASN A 1 85 ? 15.234 -1.436 -27.576 1.00 85.56 85 ASN A O 1
ATOM 690 N N . MET A 1 86 ? 17.262 -0.457 -27.583 1.00 82.12 86 MET A N 1
ATOM 691 C CA . MET A 1 86 ? 16.882 0.731 -26.805 1.00 82.12 86 MET A CA 1
ATOM 692 C C . MET A 1 86 ? 15.642 1.441 -27.365 1.00 82.12 86 MET A C 1
ATOM 694 O O . MET A 1 86 ? 14.780 1.882 -26.608 1.00 82.12 86 MET A O 1
ATOM 698 N N . LYS A 1 87 ? 15.502 1.503 -28.699 1.00 86.00 87 LYS A N 1
ATOM 699 C CA . LYS A 1 87 ? 14.346 2.146 -29.349 1.00 86.00 87 LYS A CA 1
ATOM 700 C C . LYS A 1 87 ? 13.033 1.409 -29.083 1.00 86.00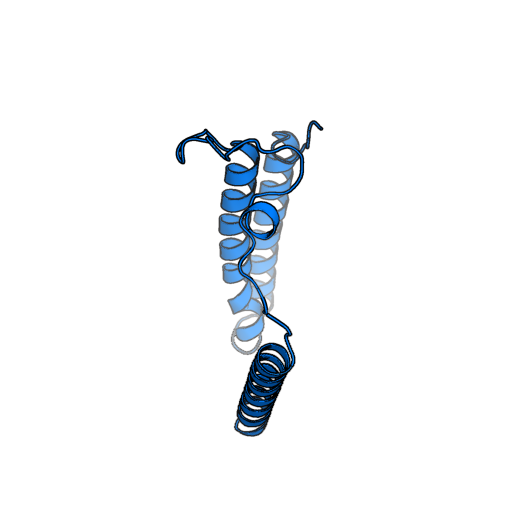 87 LYS A C 1
ATOM 702 O O . LYS A 1 87 ? 12.024 2.053 -28.814 1.00 86.00 87 LYS A O 1
ATOM 707 N N . THR A 1 88 ? 13.029 0.078 -29.157 1.00 86.38 88 THR A N 1
ATOM 708 C CA . THR A 1 88 ? 11.816 -0.720 -28.907 1.00 86.38 88 THR A CA 1
ATOM 709 C C . THR A 1 88 ? 11.424 -0.691 -27.438 1.00 86.38 88 THR A C 1
ATOM 711 O O . THR A 1 88 ? 10.237 -0.587 -27.140 1.00 86.38 88 THR A O 1
ATOM 714 N N . LEU A 1 89 ? 12.410 -0.703 -26.534 1.00 86.56 89 LEU A N 1
ATOM 715 C CA . LEU A 1 89 ? 12.154 -0.592 -25.102 1.00 86.56 89 LEU A CA 1
ATOM 716 C C . LEU A 1 89 ? 11.518 0.770 -24.787 1.00 86.56 89 LEU A C 1
ATOM 718 O O . LEU A 1 89 ? 10.413 0.791 -24.258 1.00 86.56 89 LEU A O 1
ATOM 722 N N . MET A 1 90 ? 12.105 1.885 -25.242 1.00 85.75 90 MET A N 1
ATOM 723 C CA . MET A 1 90 ? 11.516 3.228 -25.080 1.00 85.75 90 MET A CA 1
ATOM 724 C C . MET A 1 90 ? 10.105 3.367 -25.676 1.00 85.75 90 MET A C 1
ATOM 726 O O . MET A 1 90 ? 9.240 4.019 -25.091 1.00 85.75 90 MET A O 1
ATOM 730 N N . LEU A 1 91 ? 9.844 2.757 -26.837 1.00 89.75 91 LEU A N 1
ATOM 731 C CA . LEU A 1 91 ? 8.510 2.805 -27.437 1.00 89.75 91 LEU A CA 1
ATOM 732 C C . LEU A 1 91 ? 7.496 2.042 -26.571 1.00 89.75 91 LEU A C 1
ATOM 734 O O . LEU A 1 91 ? 6.441 2.578 -26.248 1.00 89.75 91 LEU A O 1
ATOM 738 N N . SER A 1 92 ? 7.837 0.826 -26.135 1.00 87.12 92 SER A N 1
ATOM 739 C CA . SER A 1 92 ? 6.958 0.020 -25.280 1.00 87.12 92 SER A CA 1
ATOM 740 C C . SER A 1 92 ? 6.681 0.681 -23.924 1.00 87.12 92 SER A C 1
ATOM 742 O O . SER A 1 92 ? 5.532 0.696 -23.484 1.00 87.12 92 SER A O 1
ATOM 744 N N . THR A 1 93 ? 7.687 1.310 -23.301 1.00 87.50 93 THR A N 1
ATOM 745 C CA . THR A 1 93 ? 7.506 2.024 -22.030 1.00 87.50 93 THR A CA 1
ATOM 746 C C . THR A 1 93 ? 6.608 3.233 -22.184 1.00 87.50 93 THR A C 1
ATOM 748 O O . THR A 1 93 ? 5.701 3.415 -21.380 1.00 87.50 93 THR A O 1
ATOM 751 N N . SER A 1 94 ? 6.812 4.040 -23.226 1.00 89.75 94 SER A N 1
ATOM 752 C CA . SER A 1 94 ? 5.984 5.229 -23.453 1.00 89.75 94 SER A CA 1
ATOM 753 C C . SER A 1 94 ? 4.511 4.881 -23.680 1.00 89.75 94 SER A C 1
ATOM 755 O O . SER A 1 94 ? 3.636 5.573 -23.161 1.00 89.75 94 SER A O 1
ATOM 757 N N . ILE A 1 95 ? 4.223 3.780 -24.381 1.00 91.38 95 ILE A N 1
ATOM 758 C CA . ILE A 1 95 ? 2.851 3.302 -24.588 1.00 91.38 95 ILE A CA 1
ATOM 759 C C . ILE A 1 95 ? 2.217 2.892 -23.256 1.00 91.38 95 ILE A C 1
ATOM 761 O O . ILE A 1 95 ? 1.123 3.359 -22.943 1.00 91.38 95 ILE A O 1
ATOM 765 N N . ILE A 1 96 ? 2.908 2.075 -22.454 1.00 90.12 96 ILE A N 1
ATOM 766 C CA . ILE A 1 96 ? 2.394 1.625 -21.151 1.00 90.12 96 ILE A CA 1
ATOM 767 C C . ILE A 1 96 ? 2.171 2.825 -20.222 1.00 90.12 96 ILE A C 1
ATOM 769 O O . ILE A 1 96 ? 1.093 2.962 -19.654 1.00 90.12 96 ILE A O 1
ATOM 773 N N . MET A 1 97 ? 3.130 3.750 -20.133 1.00 90.88 97 MET A N 1
ATOM 774 C CA . MET A 1 97 ? 2.999 4.944 -19.290 1.00 90.88 97 MET A CA 1
ATOM 775 C C . MET A 1 97 ? 1.809 5.823 -19.693 1.00 90.88 97 MET A C 1
ATOM 777 O O . MET A 1 97 ? 1.087 6.305 -18.824 1.00 90.88 97 MET A O 1
ATOM 781 N N . ASN A 1 98 ? 1.559 6.005 -20.993 1.00 93.06 98 ASN A N 1
ATOM 782 C CA . ASN A 1 98 ? 0.400 6.771 -21.458 1.00 93.06 98 ASN A CA 1
ATOM 783 C C . ASN A 1 98 ? -0.928 6.111 -21.066 1.00 93.06 98 ASN A C 1
ATOM 785 O O . ASN A 1 98 ? -1.860 6.812 -20.677 1.00 93.06 98 ASN A O 1
ATOM 789 N N . ILE A 1 99 ? -1.015 4.779 -21.137 1.00 92.00 99 ILE A N 1
ATOM 790 C CA . ILE A 1 99 ? -2.219 4.035 -20.739 1.00 92.00 99 ILE A CA 1
ATOM 791 C C . ILE A 1 99 ? -2.505 4.239 -19.245 1.00 92.00 99 ILE A C 1
ATOM 793 O O . ILE A 1 99 ? -3.641 4.551 -18.891 1.00 92.00 99 ILE A O 1
ATOM 797 N N . LEU A 1 100 ? -1.477 4.159 -18.393 1.00 90.56 100 LEU A N 1
ATOM 798 C CA . LEU A 1 100 ? -1.608 4.383 -16.946 1.00 90.56 100 LEU A CA 1
ATOM 799 C C . LEU A 1 100 ? -2.105 5.797 -16.628 1.00 90.56 100 LEU A C 1
ATOM 801 O O . LEU A 1 100 ? -3.025 5.979 -15.833 1.00 90.56 100 LEU A O 1
ATOM 805 N N . ILE A 1 101 ? -1.537 6.807 -17.295 1.00 92.25 101 ILE A N 1
ATOM 806 C CA . ILE A 1 101 ? -1.947 8.207 -17.117 1.00 92.25 101 ILE A CA 1
ATOM 807 C C . ILE A 1 101 ? -3.422 8.390 -17.497 1.0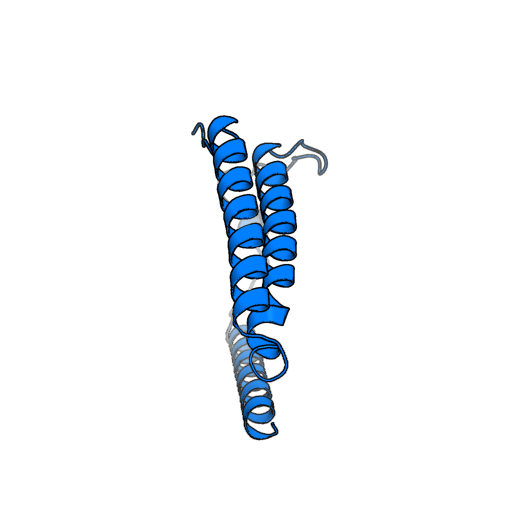0 92.25 101 ILE A C 1
ATOM 809 O O . ILE A 1 101 ? -4.168 9.050 -16.77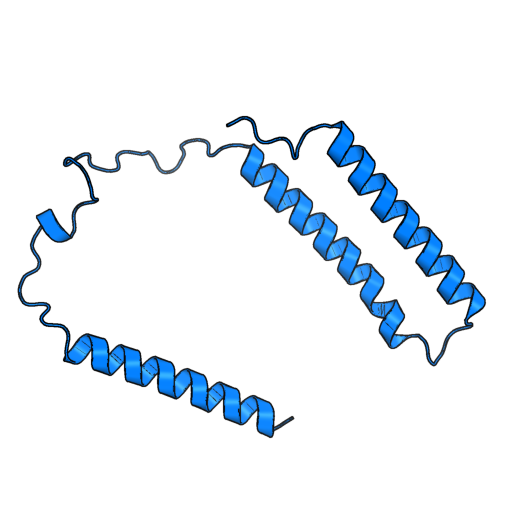5 1.00 92.25 101 ILE A O 1
ATOM 813 N N . ILE A 1 102 ? -3.862 7.795 -18.609 1.00 94.06 102 ILE A N 1
ATOM 814 C CA . ILE A 1 102 ? -5.259 7.880 -19.054 1.00 94.06 102 ILE A CA 1
ATOM 815 C C . ILE A 1 102 ? -6.196 7.170 -18.068 1.00 94.06 102 ILE A C 1
ATOM 817 O O . ILE A 1 102 ? -7.248 7.724 -17.750 1.00 94.06 102 ILE A O 1
ATOM 821 N N . GLY A 1 103 ? -5.822 5.991 -17.559 1.00 89.88 103 GLY A N 1
ATOM 822 C CA . GLY A 1 103 ? -6.607 5.252 -16.563 1.00 89.88 103 GLY A CA 1
ATOM 823 C C . GLY A 1 103 ? -6.891 6.092 -15.316 1.00 89.88 103 GLY A C 1
ATOM 824 O O . GLY A 1 103 ? -8.047 6.284 -14.943 1.00 89.88 103 GLY A O 1
ATOM 825 N N . ILE A 1 104 ? -5.850 6.717 -14.765 1.00 88.38 104 ILE A N 1
ATOM 826 C CA . ILE A 1 104 ? -5.954 7.582 -13.579 1.00 88.38 104 ILE A CA 1
ATOM 827 C C . ILE A 1 104 ? -6.825 8.816 -13.850 1.00 88.38 104 ILE A C 1
ATOM 829 O O . ILE A 1 104 ? -7.635 9.212 -13.010 1.00 88.38 104 ILE A O 1
ATOM 833 N N . LEU A 1 105 ? -6.700 9.431 -15.030 1.00 91.81 105 LEU A N 1
ATOM 834 C CA . LEU A 1 105 ? -7.538 10.574 -15.407 1.00 91.81 105 LEU A CA 1
ATOM 835 C C . LEU A 1 105 ? -9.023 10.192 -15.518 1.00 91.81 105 LEU A C 1
ATOM 837 O O . LEU A 1 105 ? -9.891 10.980 -15.134 1.00 91.81 105 LEU A O 1
ATOM 841 N N . LEU A 1 106 ? -9.333 8.991 -16.018 1.00 90.94 106 LEU A N 1
ATOM 842 C CA . LEU A 1 106 ? -10.707 8.485 -16.081 1.00 90.94 106 LEU A CA 1
ATOM 843 C C . LEU A 1 106 ? -11.289 8.260 -14.680 1.00 90.94 106 LEU A C 1
ATOM 845 O O . LEU A 1 106 ? -12.421 8.672 -14.421 1.00 90.94 106 LEU A O 1
ATOM 849 N N . GLU A 1 107 ? -10.518 7.664 -13.772 1.00 87.38 107 GLU A N 1
ATOM 850 C CA . GLU A 1 107 ? -10.930 7.431 -12.381 1.00 87.38 107 GLU A CA 1
ATOM 851 C C . GLU A 1 107 ? -11.160 8.741 -11.621 1.00 87.38 107 GLU A C 1
ATOM 853 O O . GLU A 1 107 ? -12.155 8.885 -10.899 1.00 87.38 107 GLU A O 1
ATOM 858 N N . TRP A 1 108 ? -10.290 9.732 -11.837 1.00 86.44 108 TRP A N 1
ATOM 859 C CA . TRP A 1 108 ? -10.449 11.069 -11.269 1.00 86.44 108 TRP A CA 1
ATOM 860 C C . TRP A 1 108 ? -11.756 11.713 -11.732 1.00 86.44 108 TRP A C 1
ATOM 862 O O . TRP A 1 108 ? -12.526 12.225 -10.913 1.00 86.44 108 TRP A O 1
ATOM 872 N N . ASN A 1 109 ? -12.048 11.654 -13.034 1.00 88.31 109 ASN A N 1
ATOM 873 C CA . ASN A 1 109 ? -13.277 12.218 -13.592 1.00 88.31 109 ASN A CA 1
ATOM 874 C C . ASN A 1 109 ? -14.540 11.554 -13.025 1.00 88.31 109 ASN A C 1
ATOM 876 O O . ASN A 1 109 ? -15.576 12.209 -12.915 1.00 88.31 109 ASN A O 1
ATOM 880 N N . GLN A 1 110 ? -14.465 10.284 -12.619 1.00 85.62 110 GLN A N 1
ATOM 881 C CA . GLN A 1 110 ? -15.580 9.577 -11.983 1.00 85.62 110 GLN A CA 1
ATOM 882 C C . GLN A 1 110 ? -15.782 9.960 -10.511 1.00 85.62 110 GLN A C 1
ATOM 884 O O . GLN A 1 110 ? -16.738 9.500 -9.886 1.00 85.62 110 GLN A O 1
ATOM 889 N N . SER A 1 111 ? -14.942 10.833 -9.945 1.00 77.75 111 SER A N 1
ATOM 890 C CA . SER A 1 111 ? -15.029 11.315 -8.559 1.00 77.75 111 SER A CA 1
ATOM 891 C C . SER A 1 111 ? -14.998 10.204 -7.498 1.00 77.75 111 SER A C 1
ATOM 893 O O . SER A 1 111 ? -15.351 10.440 -6.345 1.00 77.75 111 SER A O 1
ATOM 895 N N . ILE A 1 112 ? -14.530 9.001 -7.858 1.00 74.75 112 ILE A N 1
ATOM 896 C CA . ILE A 1 112 ? -14.417 7.843 -6.951 1.00 74.75 112 ILE A CA 1
ATOM 897 C C . ILE A 1 112 ? -13.442 8.134 -5.808 1.00 74.75 112 ILE A C 1
ATOM 899 O O . ILE A 1 112 ? -13.608 7.600 -4.718 1.00 74.75 112 ILE A O 1
ATOM 903 N N . LEU A 1 113 ? -12.478 9.029 -6.040 1.00 71.88 113 LEU A N 1
ATOM 904 C CA . LEU A 1 113 ? -11.499 9.491 -5.058 1.00 71.88 113 LEU A CA 1
ATOM 905 C C . LEU A 1 113 ? -11.976 10.683 -4.209 1.00 71.88 113 LEU A C 1
ATOM 907 O O . LEU A 1 113 ? -11.277 11.081 -3.279 1.00 71.88 113 LEU A O 1
ATOM 911 N N . ASN A 1 114 ? -13.137 11.281 -4.505 1.00 71.12 114 ASN A N 1
ATOM 912 C CA . ASN A 1 114 ? -13.611 12.430 -3.738 1.00 71.12 114 ASN A CA 1
ATOM 913 C C . ASN A 1 114 ? -14.218 11.970 -2.415 1.00 71.12 114 ASN A C 1
ATOM 915 O O . ASN A 1 114 ? -15.285 11.354 -2.365 1.00 71.12 114 ASN A O 1
ATOM 919 N N . TRP A 1 115 ? -13.555 12.347 -1.329 1.00 67.81 115 TRP A N 1
ATOM 920 C CA . TRP A 1 115 ? -14.072 12.160 0.012 1.00 67.81 115 TRP A CA 1
ATOM 921 C C . TRP A 1 115 ? -15.137 13.226 0.297 1.00 67.81 115 TRP A C 1
ATOM 923 O O . TRP A 1 115 ? -14.832 14.410 0.441 1.00 67.81 115 TRP A O 1
ATOM 933 N N . LYS A 1 116 ? -16.405 12.814 0.382 1.00 58.41 116 LYS A N 1
ATOM 934 C CA . LYS A 1 116 ? -17.399 13.591 1.130 1.00 58.41 116 LYS A CA 1
ATOM 935 C C . LYS A 1 116 ? -17.247 13.224 2.600 1.00 58.41 116 LYS A C 1
ATOM 937 O O . LYS A 1 116 ? -17.528 12.084 2.965 1.00 58.41 116 LYS A O 1
ATOM 942 N N . ILE A 1 117 ? -16.715 14.165 3.375 1.00 52.00 117 ILE A N 1
ATOM 943 C CA . ILE A 1 117 ? -16.747 14.134 4.843 1.00 52.00 117 ILE A CA 1
ATOM 944 C C . ILE A 1 117 ? -18.196 14.001 5.308 1.00 52.00 117 ILE A C 1
ATOM 946 O O . ILE A 1 117 ? -19.061 14.683 4.708 1.00 52.00 117 ILE A O 1
#

Sequence (117 aa):
MIYPSMSLILINLICFLLMIMSLLISKKMMINREKNSPYECGFDPKMSPRIPFSVHFFLITLLFLIFDIEISLLLPLFISNSLSNMKTLMLSTSIIMNILIIGILLEWNQSILNWKI

pLDDT: mean 80.66, std 11.69, range [52.0, 95.69]